Protein AF-A0A829MCY3-F1 (afdb_monomer_lite)

Secondary structure (DSSP, 8-state):
---HHHHHHHHHHHHHHSSPPPTT-HHHHHHHHHHHHHHHHHHHHHHHHHHHHHTTS-HHHHHHHHHHHHHHHHHHS-HHHH--

Radius of gyration: 16.04 Å; chains: 1; bounding box: 37×23×42 Å

Organism: NCBI:txid1335414

pLDDT: mean 86.13, std 10.14, range [57.62, 97.38]

Foldseek 3Di:
DAQLLLVQLQVVCCVVPVDGPDPPVCVSSVVSSVVQLVVLVVVVVVLVVLLVVLVPDDPVSSVVSVVVSVVCCSNRDTPVVVVD

Structure (mmCIF, N/CA/C/O backbone):
data_AF-A0A829MCY3-F1
#
_entry.id   AF-A0A829MCY3-F1
#
loop_
_atom_site.group_PDB
_atom_site.id
_atom_site.type_symbol
_atom_site.label_atom_id
_atom_site.label_alt_id
_atom_site.label_comp_id
_atom_site.label_asym_id
_atom_site.label_entity_id
_atom_site.label_seq_id
_atom_site.pdbx_PDB_ins_code
_atom_site.Cartn_x
_atom_site.Cartn_y
_atom_site.Cartn_z
_atom_site.occupancy
_atom_site.B_iso_or_equiv
_atom_site.auth_seq_id
_atom_site.auth_comp_id
_atom_site.auth_asym_id
_atom_site.auth_atom_id
_atom_site.pdbx_PDB_model_num
ATOM 1 N N . MET A 1 1 ? -13.130 3.707 -6.271 1.00 58.25 1 MET A N 1
ATOM 2 C CA . MET A 1 1 ? -12.713 2.573 -5.414 1.00 58.25 1 MET A CA 1
ATOM 3 C C . MET A 1 1 ? -12.577 3.099 -3.990 1.00 58.25 1 MET A C 1
ATOM 5 O O . MET A 1 1 ? -12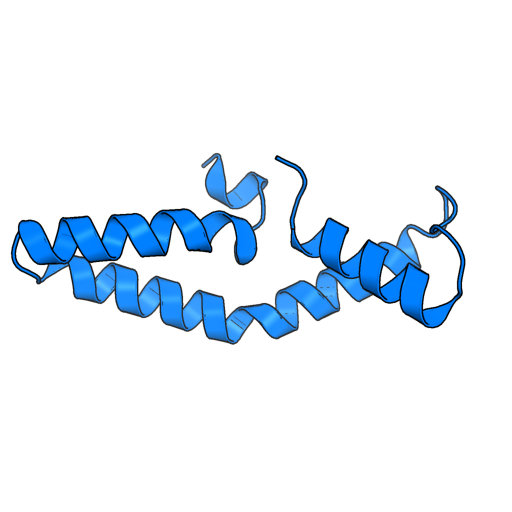.141 4.234 -3.850 1.00 58.25 1 MET A O 1
ATOM 9 N N . THR A 1 2 ? -13.009 2.361 -2.965 1.00 73.06 2 THR A N 1
ATOM 10 C CA . THR A 1 2 ? -12.905 2.807 -1.557 1.00 73.06 2 THR A CA 1
ATOM 11 C C . THR A 1 2 ? -11.442 2.789 -1.093 1.00 73.06 2 THR A C 1
ATOM 13 O O . THR A 1 2 ? -10.702 1.906 -1.521 1.00 73.06 2 THR A O 1
ATOM 16 N N . ASP A 1 3 ? -11.020 3.744 -0.249 1.00 83.06 3 ASP A N 1
ATOM 17 C CA . ASP A 1 3 ? -9.638 3.849 0.268 1.00 83.06 3 ASP A CA 1
ATOM 18 C C . ASP A 1 3 ? -9.215 2.533 0.971 1.00 83.06 3 ASP A C 1
ATOM 20 O O . ASP A 1 3 ? -9.827 2.143 1.976 1.00 83.06 3 ASP A O 1
ATOM 24 N N . PRO A 1 4 ? -8.172 1.827 0.487 1.00 83.56 4 PRO A N 1
ATOM 25 C CA . PRO A 1 4 ? -7.761 0.542 1.056 1.00 83.56 4 PRO A CA 1
ATOM 26 C C . PRO A 1 4 ? -7.288 0.594 2.511 1.00 83.56 4 PRO A C 1
ATOM 28 O O . PRO A 1 4 ? -7.434 -0.403 3.225 1.00 83.56 4 PRO A O 1
ATOM 31 N N . ALA A 1 5 ? -6.768 1.729 2.986 1.00 85.56 5 ALA A N 1
ATOM 32 C CA . ALA A 1 5 ? -6.400 1.901 4.388 1.00 85.56 5 ALA A CA 1
ATOM 33 C C . ALA A 1 5 ? -7.645 1.975 5.285 1.00 85.56 5 ALA A C 1
ATOM 35 O O . ALA A 1 5 ? -7.640 1.415 6.383 1.00 85.56 5 ALA A O 1
ATOM 36 N N . VAL A 1 6 ? -8.729 2.593 4.802 1.00 84.75 6 VAL A N 1
ATOM 37 C CA . VAL A 1 6 ? -10.027 2.615 5.499 1.00 84.75 6 VAL A CA 1
ATOM 38 C C . VAL A 1 6 ? -10.611 1.205 5.576 1.00 84.75 6 VAL A C 1
ATOM 40 O O . VAL A 1 6 ? -11.033 0.765 6.646 1.00 84.75 6 VAL A O 1
ATOM 43 N N . GLU A 1 7 ? -10.570 0.450 4.479 1.00 86.69 7 GLU A N 1
ATOM 44 C CA . GLU A 1 7 ? -11.038 -0.940 4.457 1.00 86.69 7 GLU A CA 1
ATOM 45 C C . GLU A 1 7 ? -10.204 -1.852 5.369 1.00 86.69 7 GLU A C 1
ATOM 47 O O . GLU A 1 7 ? -10.747 -2.688 6.095 1.00 86.69 7 GLU A O 1
ATOM 52 N N . ALA A 1 8 ? -8.881 -1.678 5.393 1.00 87.38 8 ALA A N 1
ATOM 53 C CA . ALA A 1 8 ? -8.007 -2.398 6.316 1.00 87.38 8 ALA A CA 1
ATOM 54 C C . ALA A 1 8 ? -8.324 -2.066 7.783 1.00 87.38 8 ALA A C 1
ATOM 56 O O . ALA A 1 8 ? -8.427 -2.975 8.610 1.00 87.38 8 ALA A O 1
ATOM 57 N N . ALA A 1 9 ? -8.546 -0.787 8.098 1.00 85.62 9 ALA A N 1
ATOM 58 C CA . ALA A 1 9 ? -8.928 -0.334 9.431 1.00 85.62 9 ALA A CA 1
ATOM 59 C C . ALA A 1 9 ? -10.260 -0.946 9.895 1.00 85.62 9 ALA A C 1
ATOM 61 O O . ALA A 1 9 ? -10.352 -1.427 11.028 1.00 85.62 9 ALA A O 1
ATOM 62 N N . ARG A 1 10 ? -11.268 -0.994 9.014 1.00 83.94 10 ARG A N 1
ATOM 63 C CA . ARG A 1 10 ? -12.561 -1.646 9.287 1.00 83.94 10 ARG A CA 1
ATOM 64 C C . ARG A 1 10 ? -12.400 -3.140 9.558 1.00 83.94 10 ARG A C 1
ATOM 66 O O . ARG A 1 10 ? -12.943 -3.643 10.540 1.00 83.94 10 ARG A O 1
ATOM 73 N N . ARG A 1 11 ? -11.606 -3.850 8.747 1.00 84.81 11 ARG A N 1
ATOM 74 C CA . ARG A 1 11 ? -11.323 -5.282 8.966 1.00 84.81 11 ARG A CA 1
ATOM 75 C C . ARG A 1 11 ? -10.645 -5.532 10.311 1.00 84.81 11 ARG A C 1
ATOM 77 O O . ARG A 1 11 ? -11.067 -6.425 11.040 1.00 84.81 11 ARG A O 1
ATOM 84 N N . ALA A 1 12 ? -9.639 -4.732 10.660 1.00 86.12 12 ALA A N 1
ATOM 85 C CA . ALA A 1 12 ? -8.941 -4.853 11.938 1.00 86.12 12 ALA A CA 1
ATOM 86 C C . ALA A 1 12 ? -9.886 -4.643 13.134 1.00 86.12 12 ALA A C 1
ATOM 88 O O . ALA A 1 12 ? -9.812 -5.378 14.116 1.00 86.12 12 ALA A O 1
ATOM 89 N N . TRP A 1 13 ? -10.812 -3.682 13.038 1.00 82.75 13 TRP A N 1
ATOM 90 C CA . TRP A 1 13 ? -11.839 -3.470 14.059 1.00 82.75 13 TRP A CA 1
ATOM 91 C C . TRP A 1 13 ? -12.747 -4.685 14.237 1.00 82.75 13 TRP A C 1
ATOM 93 O O . TRP A 1 13 ? -12.934 -5.142 15.366 1.00 82.75 13 TRP A O 1
ATOM 103 N N . ARG A 1 14 ? -13.269 -5.234 13.134 1.00 84.62 14 ARG A N 1
ATOM 104 C CA . ARG A 1 14 ? -14.162 -6.397 13.179 1.00 84.62 14 ARG A CA 1
ATOM 105 C C . ARG A 1 14 ? -13.484 -7.603 13.831 1.00 84.62 14 ARG A C 1
ATOM 107 O O . ARG A 1 14 ? -14.115 -8.299 14.616 1.00 84.62 14 ARG A O 1
ATOM 114 N N . VAL A 1 15 ? -12.196 -7.820 13.556 1.00 85.94 15 VAL A N 1
ATOM 115 C CA . VAL A 1 15 ? -11.405 -8.883 14.201 1.00 85.94 15 VAL A CA 1
ATOM 116 C C . VAL A 1 15 ? -11.244 -8.635 15.703 1.00 85.94 15 VAL A C 1
ATOM 118 O O . VAL A 1 15 ? -11.363 -9.570 16.486 1.00 85.94 15 VAL A O 1
ATOM 121 N N . GLN A 1 16 ? -10.992 -7.391 16.117 1.00 83.50 16 GLN A N 1
ATOM 122 C CA . GLN A 1 16 ? -10.782 -7.056 17.527 1.00 83.50 16 GLN A CA 1
ATOM 123 C C . GLN A 1 16 ? -12.065 -7.132 18.366 1.00 83.50 16 GLN A C 1
ATOM 125 O O . GLN A 1 16 ? -12.012 -7.521 19.529 1.00 83.50 16 GLN A O 1
ATOM 130 N N . THR A 1 17 ? -13.195 -6.701 17.807 1.00 83.69 17 THR A N 1
ATOM 131 C CA . THR A 1 17 ? -14.428 -6.440 18.572 1.00 83.69 17 THR A CA 1
ATOM 132 C C . THR A 1 17 ? -15.570 -7.399 18.253 1.00 83.69 17 THR A C 1
ATOM 134 O O . THR A 1 17 ? -16.520 -7.490 19.024 1.00 83.69 17 THR A O 1
ATOM 137 N N . GLY A 1 18 ? -15.502 -8.116 17.128 1.00 84.25 18 GLY A N 1
ATOM 138 C CA . GLY A 1 18 ? -16.592 -8.956 16.632 1.00 84.25 18 GLY A CA 1
ATOM 139 C C . GLY A 1 18 ? -17.772 -8.179 16.035 1.00 84.25 18 GLY A C 1
ATOM 140 O O . GLY A 1 18 ? -18.739 -8.805 15.606 1.00 84.25 18 GLY A O 1
ATOM 141 N N . SER A 1 19 ? -17.712 -6.845 15.975 1.00 78.31 19 SER A N 1
ATOM 142 C CA . SER A 1 19 ? -18.784 -5.983 15.468 1.00 78.31 19 SER A CA 1
ATOM 143 C C . SER A 1 19 ? -18.323 -5.108 14.301 1.00 78.31 19 SER A C 1
ATOM 145 O O . SER A 1 19 ? -17.130 -4.888 14.080 1.00 78.31 19 SER A O 1
ATOM 147 N N . GLU A 1 20 ? -19.280 -4.612 13.515 1.00 78.12 20 GLU A N 1
ATOM 148 C CA . GLU A 1 20 ? -19.001 -3.501 12.605 1.00 78.12 20 GLU A CA 1
ATOM 149 C C . GLU A 1 20 ? -18.762 -2.220 13.412 1.00 78.12 20 GLU A C 1
ATOM 151 O O . GLU A 1 20 ? -19.408 -2.034 14.448 1.00 78.12 20 GLU A O 1
ATOM 156 N N . PRO A 1 21 ? -17.875 -1.315 12.961 1.00 67.69 21 PRO A N 1
ATOM 157 C CA . PRO A 1 21 ? -17.779 0.001 13.571 1.00 67.69 21 PRO A CA 1
ATOM 158 C C . PRO A 1 21 ? -19.145 0.687 13.475 1.00 67.69 21 PRO A C 1
ATOM 160 O O . PRO A 1 21 ? -19.686 0.826 12.373 1.00 67.69 21 PRO A O 1
ATOM 163 N N . LEU A 1 22 ? -19.704 1.126 14.606 1.00 62.16 22 LEU A N 1
ATOM 164 C CA . LEU A 1 22 ? -20.849 2.034 14.577 1.00 62.16 22 LEU A CA 1
ATOM 165 C C . LEU A 1 22 ? -20.436 3.293 13.801 1.00 62.16 22 LEU A C 1
ATOM 167 O O . LEU A 1 22 ? -19.277 3.705 13.851 1.00 62.16 22 LEU A O 1
ATOM 171 N N . ALA A 1 23 ? -21.378 3.904 13.081 1.00 58.72 23 ALA A N 1
ATOM 172 C CA . ALA A 1 23 ? -21.122 5.061 12.216 1.00 58.72 23 ALA A CA 1
ATOM 173 C C . ALA A 1 23 ? -20.467 6.269 12.931 1.00 58.72 23 ALA A C 1
ATOM 175 O O . ALA A 1 23 ? -19.997 7.181 12.256 1.00 58.72 23 ALA A O 1
ATOM 176 N N . ASP A 1 24 ? -20.413 6.261 14.267 1.00 57.62 24 ASP A N 1
ATOM 177 C CA . ASP A 1 24 ? -19.887 7.342 15.105 1.00 57.62 24 ASP A CA 1
ATOM 178 C C . ASP A 1 24 ? -18.531 7.037 15.783 1.00 57.62 24 ASP A C 1
ATOM 180 O O . ASP A 1 24 ? -17.913 7.912 16.381 1.00 57.62 24 ASP A O 1
ATOM 184 N N . ASP A 1 25 ? -17.959 5.840 15.608 1.00 65.56 25 ASP A N 1
ATOM 185 C CA . ASP A 1 25 ? -16.600 5.523 16.089 1.00 65.56 25 ASP A CA 1
ATOM 186 C C . ASP A 1 25 ? -15.509 6.073 15.136 1.00 65.56 25 ASP A C 1
ATOM 188 O O . ASP A 1 25 ? -14.485 5.443 14.845 1.00 65.56 25 ASP A O 1
ATOM 192 N N . ASN A 1 26 ? -15.714 7.291 14.625 1.00 71.62 26 ASN A N 1
ATOM 193 C CA . ASN A 1 26 ? -14.837 7.961 13.660 1.00 71.62 26 ASN A CA 1
ATOM 194 C C . ASN A 1 26 ? -13.394 8.067 14.165 1.00 71.62 26 ASN A C 1
ATOM 196 O O . ASN A 1 26 ? -12.457 7.870 13.391 1.00 71.62 26 ASN A O 1
ATOM 200 N N . TYR A 1 27 ? -13.201 8.297 15.467 1.00 77.94 27 TYR A N 1
ATOM 201 C CA . TYR A 1 27 ? -11.874 8.328 16.087 1.00 77.94 27 TYR A CA 1
ATOM 202 C C . TYR A 1 27 ? -11.151 6.979 15.967 1.00 77.94 27 TYR A C 1
ATOM 204 O O . TYR A 1 27 ? -9.989 6.901 15.574 1.00 77.94 27 TYR A O 1
ATOM 212 N N . THR A 1 28 ? -11.866 5.896 16.244 1.00 78.06 28 THR A N 1
ATOM 213 C CA . THR A 1 28 ? -11.364 4.523 16.211 1.00 78.06 28 THR A CA 1
ATOM 214 C C . THR A 1 28 ? -10.939 4.103 14.803 1.00 78.06 28 THR A C 1
ATOM 216 O O . THR A 1 28 ? -9.865 3.509 14.629 1.00 78.06 28 THR A O 1
ATOM 219 N N . ILE A 1 29 ? -11.758 4.409 13.793 1.00 81.19 29 ILE A N 1
ATOM 220 C CA . ILE A 1 29 ? -11.425 4.151 12.386 1.00 81.19 29 ILE A CA 1
ATOM 221 C C . ILE A 1 29 ? -10.256 5.039 11.955 1.00 81.19 29 ILE A C 1
ATOM 223 O O . ILE A 1 29 ? -9.342 4.558 11.283 1.00 81.19 29 ILE A O 1
ATOM 227 N N . TRP A 1 30 ? -10.235 6.304 12.376 1.00 83.50 30 TRP A N 1
ATOM 228 C CA . TRP A 1 30 ? -9.166 7.249 12.062 1.00 83.50 30 TRP A CA 1
ATOM 229 C C . TRP A 1 30 ? -7.803 6.792 12.600 1.00 83.50 30 TRP A C 1
ATOM 231 O O . TRP A 1 30 ? -6.860 6.694 11.814 1.00 83.50 30 TRP A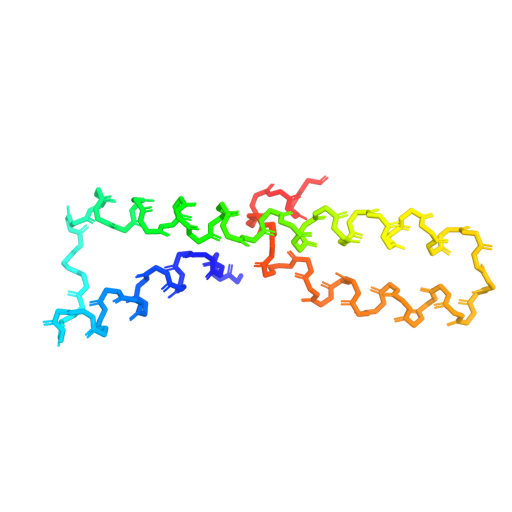 O 1
ATOM 241 N N . VAL A 1 31 ? -7.697 6.413 13.883 1.00 85.69 31 VAL A N 1
ATOM 242 C CA . VAL A 1 31 ? -6.438 5.913 14.478 1.00 85.69 31 VAL A CA 1
ATOM 243 C C . VAL A 1 31 ? -5.930 4.681 13.723 1.00 85.69 31 VAL A C 1
ATOM 245 O O . VAL A 1 31 ? -4.747 4.594 13.396 1.00 85.69 31 VAL A O 1
ATOM 248 N N . ARG A 1 32 ? -6.818 3.739 13.385 1.00 86.62 32 ARG A N 1
ATOM 249 C CA . ARG A 1 32 ? -6.450 2.532 12.622 1.00 86.62 32 ARG A CA 1
ATOM 250 C C . ARG A 1 32 ? -6.047 2.846 11.187 1.00 86.62 32 ARG A C 1
ATOM 252 O O . ARG A 1 32 ? -5.105 2.247 10.682 1.00 86.62 32 ARG A O 1
ATOM 259 N N . THR A 1 33 ? -6.715 3.803 10.549 1.00 86.19 33 THR A N 1
ATOM 260 C CA . THR A 1 33 ? -6.351 4.274 9.207 1.00 86.19 33 THR A CA 1
ATOM 261 C C . THR A 1 33 ? -4.962 4.914 9.224 1.00 86.19 33 THR A C 1
ATOM 263 O O . THR A 1 33 ? -4.167 4.669 8.320 1.00 86.19 33 THR A O 1
ATOM 266 N N . ILE A 1 34 ? -4.626 5.689 10.263 1.00 87.69 34 ILE A N 1
ATOM 267 C CA . ILE A 1 34 ? -3.274 6.233 10.452 1.00 87.69 34 ILE A CA 1
ATOM 268 C C . ILE A 1 34 ? -2.263 5.108 10.638 1.00 87.69 34 ILE A C 1
ATOM 270 O O . ILE A 1 34 ? -1.276 5.079 9.914 1.00 87.69 34 ILE A O 1
ATOM 274 N N . ALA A 1 35 ? -2.520 4.160 11.540 1.00 87.25 35 ALA A N 1
ATOM 275 C CA . ALA A 1 35 ? -1.618 3.034 11.769 1.00 87.25 35 ALA A CA 1
ATOM 276 C C . ALA A 1 35 ? -1.377 2.216 10.488 1.00 87.25 35 ALA A C 1
ATOM 278 O O . ALA A 1 35 ? -0.238 1.866 10.185 1.00 87.25 35 ALA A O 1
ATOM 279 N N . ALA A 1 36 ? -2.426 1.971 9.695 1.00 88.19 36 ALA A N 1
ATOM 280 C CA . ALA A 1 36 ? -2.308 1.313 8.398 1.00 88.19 36 ALA A CA 1
ATOM 281 C C . ALA A 1 36 ? -1.432 2.123 7.430 1.00 88.19 36 ALA A C 1
ATOM 283 O O . ALA A 1 36 ? -0.539 1.566 6.799 1.00 88.19 36 ALA A O 1
ATOM 284 N N . ARG A 1 37 ? -1.627 3.443 7.344 1.00 88.06 37 ARG A N 1
ATOM 285 C CA . ARG A 1 37 ? -0.805 4.320 6.494 1.00 88.06 37 ARG A CA 1
ATOM 286 C C . ARG A 1 37 ? 0.658 4.357 6.936 1.00 88.06 37 ARG A C 1
ATOM 288 O O . ARG A 1 37 ? 1.536 4.294 6.084 1.00 88.06 37 ARG A O 1
ATOM 295 N N . GLU A 1 38 ? 0.923 4.417 8.239 1.00 88.44 38 GLU A N 1
ATOM 296 C CA . GLU A 1 38 ? 2.279 4.338 8.797 1.00 88.44 38 GLU A CA 1
ATOM 297 C C . GLU A 1 38 ? 2.955 3.012 8.433 1.00 88.44 38 GLU A C 1
ATOM 299 O O . GLU A 1 38 ? 4.083 3.013 7.944 1.00 88.44 38 GLU A O 1
ATOM 304 N N . ALA A 1 39 ? 2.246 1.889 8.575 1.00 89.00 39 ALA A N 1
ATOM 305 C CA . ALA A 1 39 ? 2.759 0.571 8.208 1.00 89.00 39 ALA A CA 1
ATOM 306 C C . ALA A 1 39 ? 3.069 0.437 6.705 1.00 89.00 39 ALA A C 1
ATOM 308 O O . ALA A 1 39 ? 3.955 -0.324 6.324 1.00 89.00 39 ALA A O 1
ATOM 309 N N . LEU A 1 40 ? 2.364 1.182 5.847 1.00 90.38 40 LEU A N 1
ATOM 310 C CA . LEU A 1 40 ? 2.559 1.170 4.395 1.00 90.38 40 LEU A CA 1
ATOM 311 C C . LEU A 1 40 ? 3.665 2.122 3.909 1.00 90.38 40 LEU A C 1
ATOM 313 O O . LEU A 1 40 ? 4.072 2.012 2.750 1.00 90.38 40 LEU A O 1
ATOM 317 N N . LYS A 1 41 ? 4.197 3.019 4.755 1.00 89.31 41 LYS A N 1
ATOM 318 C CA . LYS A 1 41 ? 5.270 3.957 4.368 1.00 89.31 41 LYS A CA 1
ATOM 319 C C . LYS A 1 41 ? 6.489 3.277 3.730 1.00 89.31 41 LYS A C 1
ATOM 321 O O . LYS A 1 41 ? 6.882 3.731 2.657 1.00 89.31 41 LYS A O 1
ATOM 326 N N . PRO A 1 42 ? 7.042 2.173 4.272 1.00 92.94 42 PRO A N 1
ATOM 327 C CA . PRO A 1 42 ? 8.205 1.524 3.661 1.00 92.94 42 PRO A CA 1
ATOM 328 C C . PRO A 1 42 ? 7.908 0.965 2.262 1.00 92.94 42 PRO A C 1
ATOM 330 O O . PRO A 1 42 ? 8.757 0.992 1.367 1.00 92.94 42 PRO A O 1
ATOM 333 N N . ILE A 1 43 ? 6.677 0.487 2.041 1.00 93.12 43 ILE A N 1
ATOM 334 C CA . ILE A 1 43 ? 6.234 0.006 0.726 1.00 93.12 43 ILE A CA 1
ATOM 335 C C . ILE A 1 43 ? 6.084 1.188 -0.233 1.00 93.12 43 ILE A C 1
ATOM 337 O O . ILE A 1 43 ? 6.493 1.092 -1.387 1.00 93.12 43 ILE A O 1
ATOM 341 N N . ARG A 1 44 ? 5.561 2.323 0.241 1.00 92.31 44 ARG A N 1
ATOM 342 C CA . ARG A 1 44 ? 5.466 3.560 -0.544 1.00 92.31 44 ARG A CA 1
ATOM 343 C C . ARG A 1 44 ? 6.837 4.094 -0.953 1.00 92.31 44 ARG A C 1
ATOM 345 O O . ARG A 1 44 ? 7.017 4.460 -2.109 1.00 92.31 44 ARG A O 1
ATOM 352 N N . GLU A 1 45 ? 7.807 4.099 -0.049 1.00 94.88 45 GLU A N 1
ATOM 353 C CA . GLU A 1 45 ? 9.193 4.477 -0.356 1.00 94.88 45 GLU A CA 1
ATOM 354 C C . GLU A 1 45 ? 9.805 3.544 -1.408 1.00 94.88 45 GLU A C 1
ATOM 356 O O . GLU A 1 45 ? 10.395 4.004 -2.388 1.00 94.88 45 GLU A O 1
ATOM 361 N N . SER A 1 46 ? 9.588 2.235 -1.258 1.00 96.00 46 SER A N 1
ATOM 362 C CA . SER A 1 46 ? 10.043 1.229 -2.223 1.00 96.00 46 SER A CA 1
ATOM 363 C C . SER A 1 46 ? 9.382 1.407 -3.593 1.00 96.00 46 SER A C 1
ATOM 365 O O . SER A 1 46 ? 10.060 1.365 -4.615 1.00 96.00 46 SER A O 1
ATOM 367 N N . HIS A 1 47 ? 8.073 1.673 -3.635 1.00 96.25 47 HIS A N 1
ATOM 368 C CA . HIS A 1 47 ? 7.333 1.960 -4.868 1.00 96.25 47 HIS A CA 1
ATOM 369 C C . HIS A 1 47 ? 7.892 3.190 -5.589 1.00 96.25 47 HIS A C 1
ATOM 371 O O . HIS A 1 47 ? 8.171 3.128 -6.787 1.00 96.25 47 HIS A O 1
ATOM 377 N N . GLN A 1 48 ? 8.138 4.282 -4.862 1.00 95.00 48 GLN A N 1
ATOM 378 C CA . GLN A 1 48 ? 8.732 5.497 -5.424 1.00 95.00 48 GLN A CA 1
ATOM 379 C C . GLN A 1 48 ? 10.143 5.248 -5.958 1.00 95.00 48 GLN A C 1
ATOM 381 O O . GLN A 1 48 ? 10.503 5.764 -7.017 1.00 95.00 48 GLN A O 1
ATOM 386 N N . HIS A 1 49 ? 10.948 4.467 -5.238 1.00 96.50 49 HIS A N 1
ATOM 387 C CA . HIS A 1 49 ? 12.286 4.088 -5.675 1.00 96.50 49 HIS A CA 1
ATOM 388 C C . HIS A 1 49 ? 12.244 3.266 -6.971 1.00 96.50 49 HIS A C 1
ATOM 390 O O . HIS A 1 49 ? 12.897 3.632 -7.948 1.00 96.50 49 HIS A O 1
ATOM 396 N N . LEU A 1 50 ? 11.412 2.224 -7.018 1.00 96.44 50 LEU A N 1
ATOM 397 C CA . LEU A 1 50 ? 11.245 1.363 -8.191 1.00 96.44 50 LEU A CA 1
ATOM 398 C C . LEU A 1 50 ? 10.678 2.120 -9.397 1.00 96.44 50 LEU A C 1
ATOM 400 O O . LEU A 1 50 ? 11.127 1.901 -10.518 1.00 96.44 50 LEU A O 1
ATOM 404 N N . THR A 1 51 ? 9.756 3.059 -9.172 1.00 95.44 51 THR A N 1
ATOM 405 C CA . THR A 1 51 ? 9.228 3.942 -10.226 1.00 95.44 51 THR A CA 1
ATOM 406 C C . THR A 1 51 ? 10.342 4.786 -10.848 1.00 95.44 51 THR A C 1
ATOM 408 O O . THR A 1 51 ? 10.414 4.915 -12.067 1.00 95.44 51 THR A O 1
ATOM 411 N N . LYS A 1 52 ? 11.252 5.336 -10.031 1.00 96.06 52 LYS A N 1
ATOM 412 C CA . LYS A 1 52 ? 12.408 6.098 -10.532 1.00 96.06 52 LYS A CA 1
ATOM 413 C C . LYS A 1 52 ? 13.384 5.218 -11.307 1.00 96.06 52 LYS A C 1
ATOM 415 O O . LYS A 1 52 ? 13.888 5.657 -12.336 1.00 96.06 52 LYS A O 1
ATOM 420 N N . MET A 1 53 ? 13.646 4.003 -10.822 1.00 95.56 53 MET A N 1
ATOM 421 C CA . MET A 1 53 ? 14.523 3.050 -11.507 1.00 95.56 53 MET A CA 1
ATOM 422 C C . MET A 1 53 ? 13.972 2.642 -12.873 1.00 95.56 53 MET A C 1
ATOM 424 O O . MET A 1 53 ? 14.729 2.618 -13.838 1.00 95.56 53 MET A O 1
ATOM 428 N N . ALA A 1 54 ? 12.660 2.393 -12.970 1.00 94.38 54 ALA A N 1
ATOM 429 C CA . ALA A 1 54 ? 12.021 1.960 -14.210 1.00 94.38 54 ALA A CA 1
ATOM 430 C C . ALA A 1 54 ? 12.321 2.909 -15.381 1.00 94.38 54 ALA A C 1
ATOM 432 O O . ALA A 1 54 ? 12.527 2.453 -16.500 1.00 94.38 54 ALA A O 1
ATOM 433 N N . SER A 1 55 ? 12.396 4.221 -15.139 1.00 90.88 55 SER A N 1
ATOM 434 C CA . SER A 1 55 ? 12.678 5.229 -16.173 1.00 90.88 55 SER A CA 1
ATOM 435 C C . SER A 1 55 ? 14.019 5.049 -16.900 1.00 90.88 55 SER A C 1
ATOM 437 O O . SER A 1 55 ? 14.194 5.624 -17.971 1.00 90.88 55 SER A O 1
ATOM 439 N N . GLY A 1 56 ? 14.968 4.299 -16.331 1.00 93.44 56 GLY A N 1
ATOM 440 C CA . GLY A 1 56 ? 16.254 3.978 -16.962 1.00 93.44 56 GLY A CA 1
ATOM 441 C C . GLY A 1 56 ? 16.270 2.659 -17.741 1.00 93.44 56 GLY A C 1
ATOM 442 O O . GLY A 1 56 ? 17.292 2.326 -18.337 1.00 93.44 56 GLY A O 1
ATOM 443 N N . GLU A 1 57 ? 15.174 1.902 -17.729 1.00 96.81 57 GLU A N 1
ATOM 444 C CA . GLU A 1 57 ? 15.102 0.552 -18.287 1.00 96.81 57 GLU A CA 1
ATOM 445 C C . GLU A 1 57 ? 14.667 0.525 -19.759 1.00 96.81 57 GLU A C 1
ATOM 447 O O . GLU A 1 57 ? 14.117 1.480 -20.310 1.00 96.81 57 GLU A O 1
ATOM 452 N N . SER A 1 58 ? 14.879 -0.623 -20.411 1.00 97.38 58 SER A N 1
ATOM 453 C CA . SER A 1 58 ? 14.340 -0.870 -21.756 1.00 97.38 58 SER A CA 1
ATOM 454 C C . SER A 1 58 ? 12.805 -0.814 -21.778 1.00 97.38 58 SER A C 1
ATOM 456 O O . SER A 1 58 ? 12.155 -1.165 -20.792 1.00 97.38 58 SER A O 1
ATOM 458 N N . ILE A 1 59 ? 12.213 -0.451 -22.924 1.00 96.06 59 ILE A N 1
ATOM 459 C CA . ILE A 1 59 ? 10.750 -0.301 -23.070 1.00 96.06 59 ILE A CA 1
ATOM 460 C C . ILE A 1 59 ? 9.971 -1.524 -22.544 1.00 96.06 59 ILE A C 1
ATOM 462 O O . ILE A 1 59 ? 9.062 -1.320 -21.740 1.00 96.06 59 ILE A O 1
ATOM 466 N N . PRO A 1 60 ? 10.308 -2.785 -22.901 1.00 97.00 60 PRO A N 1
ATOM 467 C CA . PRO A 1 60 ? 9.559 -3.941 -22.404 1.00 97.00 60 PRO A CA 1
ATOM 468 C C . PRO A 1 60 ? 9.624 -4.100 -20.879 1.00 97.00 60 PRO A C 1
ATOM 470 O O . PRO A 1 60 ? 8.622 -4.436 -20.247 1.00 97.00 60 PRO A O 1
ATOM 473 N N . VAL A 1 61 ? 10.792 -3.833 -20.284 1.00 96.50 61 VAL A N 1
ATOM 474 C CA . VAL A 1 61 ? 11.003 -3.918 -18.831 1.00 96.50 61 VAL A CA 1
ATOM 475 C C . VAL A 1 61 ? 10.234 -2.807 -18.121 1.00 96.50 61 VAL A C 1
ATOM 477 O O . VAL A 1 61 ? 9.478 -3.093 -17.194 1.00 96.50 61 VAL A O 1
ATOM 480 N N . TRP A 1 62 ? 10.339 -1.568 -18.607 1.00 96.88 62 TRP A N 1
ATOM 481 C CA . TRP A 1 62 ? 9.575 -0.431 -18.095 1.00 96.88 62 TRP A CA 1
ATOM 482 C C . TRP A 1 62 ? 8.069 -0.710 -18.119 1.00 96.88 62 TRP A C 1
ATOM 484 O O . TRP A 1 62 ? 7.394 -0.517 -17.109 1.00 96.88 62 TRP A O 1
ATOM 494 N N . THR A 1 63 ? 7.536 -1.232 -19.229 1.00 97.00 63 THR A N 1
ATOM 495 C CA . THR A 1 63 ? 6.107 -1.559 -19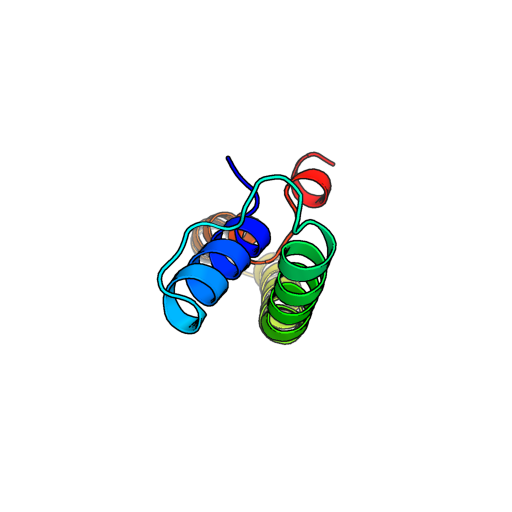.348 1.00 97.00 63 THR A CA 1
ATOM 496 C C . THR A 1 63 ? 5.673 -2.589 -18.306 1.00 97.00 63 THR A C 1
ATOM 498 O O . THR A 1 63 ? 4.647 -2.398 -17.652 1.00 97.00 63 THR A O 1
ATOM 501 N N . GLY A 1 64 ? 6.456 -3.655 -18.108 1.00 96.75 64 GLY A N 1
ATOM 502 C CA . GLY A 1 64 ? 6.169 -4.670 -17.092 1.00 96.75 64 GLY A CA 1
ATOM 503 C C . GLY A 1 64 ? 6.216 -4.112 -15.667 1.00 96.75 64 GLY A C 1
ATOM 504 O O . GLY A 1 64 ? 5.301 -4.349 -14.876 1.00 96.75 64 GLY A O 1
ATOM 505 N N . MET A 1 65 ? 7.240 -3.317 -15.348 1.00 97.31 65 MET A N 1
ATOM 506 C CA . MET A 1 65 ? 7.377 -2.670 -14.040 1.00 97.31 65 MET A CA 1
ATOM 507 C C . MET A 1 65 ? 6.212 -1.722 -13.756 1.00 97.31 65 MET A C 1
ATOM 509 O O . MET A 1 65 ? 5.597 -1.806 -12.693 1.00 97.31 65 MET A O 1
ATOM 513 N N . MET A 1 66 ? 5.866 -0.856 -14.711 1.00 97.19 66 MET A N 1
ATOM 514 C CA . MET A 1 66 ? 4.777 0.104 -14.545 1.00 97.19 66 MET A CA 1
ATOM 515 C C . MET A 1 66 ? 3.417 -0.579 -14.411 1.00 97.19 66 MET A C 1
ATOM 517 O O . MET A 1 66 ? 2.594 -0.115 -13.626 1.00 97.19 66 MET A O 1
ATOM 521 N N . ALA A 1 67 ? 3.184 -1.705 -15.093 1.00 96.69 67 ALA A N 1
ATOM 522 C CA . ALA A 1 67 ? 1.962 -2.486 -14.905 1.00 96.69 67 ALA A CA 1
ATOM 523 C C . ALA A 1 67 ? 1.793 -2.933 -13.442 1.00 96.69 67 ALA A C 1
ATOM 525 O O . ALA A 1 67 ? 0.722 -2.757 -12.863 1.00 96.69 67 ALA A O 1
ATOM 526 N N . VAL A 1 68 ? 2.857 -3.443 -12.813 1.00 95.94 68 VAL A N 1
ATOM 527 C CA . VAL A 1 68 ? 2.831 -3.860 -11.401 1.00 95.94 68 VAL A CA 1
ATOM 528 C C . VAL A 1 68 ? 2.713 -2.655 -10.465 1.00 95.94 68 VAL A C 1
ATOM 530 O O . VAL A 1 68 ? 1.876 -2.649 -9.562 1.00 95.94 68 VAL A O 1
ATOM 533 N N . LEU A 1 69 ? 3.518 -1.613 -10.682 1.00 95.50 69 LEU A N 1
ATOM 534 C CA . LEU A 1 69 ? 3.532 -0.416 -9.836 1.00 95.50 69 LEU A CA 1
ATOM 535 C C . LEU A 1 69 ? 2.183 0.316 -9.849 1.00 95.50 69 LEU A C 1
ATOM 537 O O . LEU A 1 69 ? 1.759 0.814 -8.806 1.00 95.50 69 LEU A O 1
ATOM 541 N N . ASN A 1 70 ? 1.478 0.328 -10.982 1.00 94.06 70 ASN A N 1
ATOM 542 C CA . ASN A 1 70 ? 0.144 0.920 -11.091 1.00 94.06 70 ASN A CA 1
ATOM 543 C C . ASN A 1 70 ? -0.922 0.109 -10.341 1.00 94.06 70 ASN A C 1
ATOM 545 O O . ASN A 1 70 ? -1.835 0.695 -9.767 1.00 94.06 70 ASN A O 1
ATOM 549 N N . VAL A 1 71 ? -0.796 -1.221 -10.289 1.00 93.56 71 VAL A N 1
ATOM 550 C CA . VAL A 1 71 ? -1.682 -2.078 -9.479 1.00 93.56 71 VAL A CA 1
ATOM 551 C C . VAL A 1 71 ? -1.450 -1.860 -7.981 1.00 93.56 71 VAL A C 1
ATOM 553 O O . VAL A 1 71 ? -2.400 -1.885 -7.200 1.00 93.56 71 VAL A O 1
ATOM 556 N N . LEU A 1 72 ? -0.202 -1.623 -7.569 1.00 91.81 72 LEU A N 1
ATOM 557 C CA . LEU A 1 72 ? 0.141 -1.389 -6.165 1.00 91.81 72 LEU A CA 1
ATOM 558 C C . LEU A 1 72 ? -0.222 0.017 -5.684 1.00 91.81 72 LEU A C 1
ATOM 560 O O . LEU A 1 72 ? -0.576 0.165 -4.518 1.00 91.81 72 LEU A O 1
ATOM 564 N N . ALA A 1 73 ? -0.164 1.026 -6.556 1.00 92.25 73 ALA A N 1
ATOM 565 C CA . ALA A 1 73 ? -0.428 2.424 -6.220 1.00 92.25 73 ALA A CA 1
ATOM 566 C C . ALA A 1 7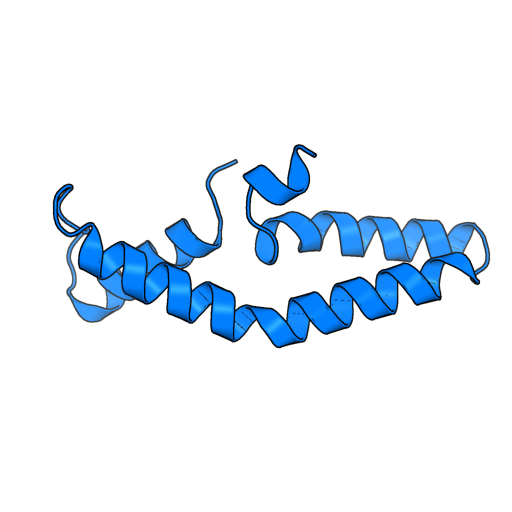3 ? -1.693 2.642 -5.354 1.00 92.25 73 ALA A C 1
ATOM 568 O O . ALA A 1 73 ? -1.568 3.225 -4.273 1.00 92.25 73 ALA A O 1
ATOM 569 N N . PRO A 1 74 ? -2.887 2.127 -5.708 1.00 89.44 74 PRO A N 1
ATOM 570 C CA . PRO A 1 74 ? -4.072 2.314 -4.873 1.00 89.44 74 PRO A CA 1
ATOM 571 C C . PRO A 1 74 ? -3.973 1.732 -3.464 1.00 89.44 74 PRO A C 1
ATOM 573 O O . PRO A 1 74 ? -4.700 2.172 -2.584 1.00 89.44 74 PRO A O 1
ATOM 576 N N . LEU A 1 75 ? -3.101 0.751 -3.229 1.00 87.25 75 LEU A N 1
ATOM 577 C CA . LEU A 1 75 ? -2.969 0.092 -1.931 1.00 87.25 75 LEU A CA 1
ATOM 578 C C . LEU A 1 75 ? -2.119 0.892 -0.938 1.00 87.25 75 LEU A C 1
ATOM 580 O O . LEU A 1 75 ? -2.190 0.625 0.257 1.00 87.25 75 LEU A O 1
ATOM 584 N N . ILE A 1 76 ? -1.304 1.830 -1.424 1.00 90.38 76 ILE A N 1
ATOM 585 C CA . ILE A 1 76 ? -0.277 2.543 -0.641 1.00 90.38 76 ILE A CA 1
ATOM 586 C C . ILE A 1 76 ? -0.438 4.069 -0.666 1.00 90.38 76 ILE A C 1
ATOM 588 O O . ILE A 1 76 ? 0.132 4.761 0.182 1.00 90.38 76 ILE A O 1
ATOM 592 N N . TYR A 1 77 ? -1.206 4.595 -1.619 1.00 86.19 77 TYR A N 1
ATOM 593 C CA . TYR A 1 77 ? -1.588 6.002 -1.707 1.00 86.19 77 TYR A CA 1
ATOM 594 C C . TYR A 1 77 ? -3.052 6.173 -1.324 1.00 86.19 77 TYR A C 1
ATOM 596 O O . TYR A 1 77 ? -3.865 5.265 -1.499 1.00 86.19 77 TYR A O 1
ATOM 604 N N . LYS A 1 78 ? -3.403 7.355 -0.818 1.00 83.44 78 LYS A N 1
ATOM 605 C CA . LYS A 1 78 ? -4.813 7.707 -0.650 1.00 83.44 78 LYS A CA 1
ATOM 606 C C . LYS A 1 78 ? -5.457 7.930 -2.013 1.00 83.44 78 LYS A C 1
ATOM 608 O O . LYS A 1 78 ? -4.781 8.355 -2.950 1.00 83.44 78 LYS A O 1
ATOM 613 N N . THR A 1 79 ? -6.767 7.731 -2.101 1.00 77.50 79 THR A N 1
ATOM 614 C CA . THR A 1 79 ? -7.519 7.982 -3.337 1.00 77.50 79 THR A CA 1
ATOM 615 C C . THR A 1 79 ? -7.302 9.409 -3.853 1.00 77.50 79 THR A C 1
ATOM 617 O O . THR A 1 79 ? -7.052 9.592 -5.039 1.00 77.50 79 THR A O 1
ATOM 620 N N . GLU A 1 80 ? -7.257 10.412 -2.970 1.00 76.31 80 GLU A N 1
ATOM 621 C CA . GLU A 1 80 ? -7.048 11.817 -3.355 1.00 76.31 80 GLU A CA 1
ATOM 622 C C . GLU A 1 80 ? -5.634 12.103 -3.889 1.00 76.31 80 GLU A C 1
ATOM 624 O O . GLU A 1 80 ? -5.414 13.104 -4.567 1.00 76.31 80 GLU A O 1
ATOM 629 N N . GLU A 1 81 ? -4.652 11.256 -3.566 1.00 76.62 81 GLU A N 1
ATOM 630 C CA . GLU A 1 81 ? -3.284 11.374 -4.087 1.00 76.62 81 GLU A CA 1
ATOM 631 C C . GLU A 1 81 ? -3.146 10.786 -5.497 1.00 76.62 81 GLU A C 1
ATOM 633 O O . GLU A 1 81 ? -2.180 11.106 -6.181 1.00 76.62 81 GLU A O 1
ATOM 638 N N . LEU A 1 82 ? -4.0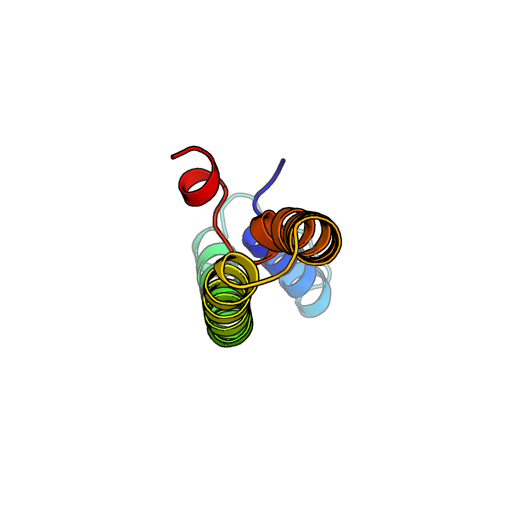87 9.937 -5.923 1.00 73.62 82 LEU A N 1
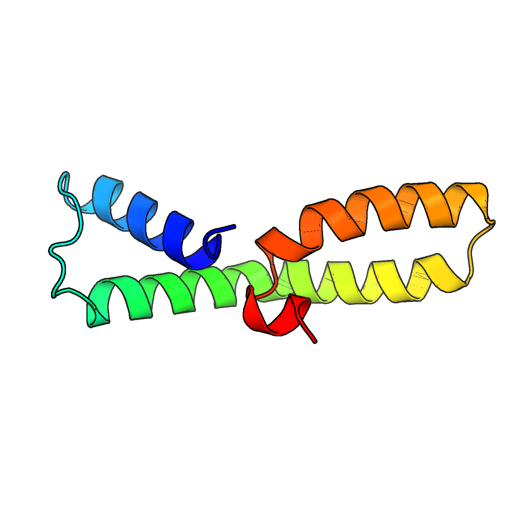ATOM 639 C CA . LEU A 1 82 ? -4.085 9.266 -7.229 1.00 73.62 82 LEU A CA 1
ATOM 640 C C . LEU A 1 82 ? -4.894 10.021 -8.288 1.00 73.62 82 LEU A C 1
ATOM 642 O O . LEU A 1 82 ? -4.717 9.781 -9.477 1.00 73.62 82 LEU A O 1
ATOM 646 N N . GLU A 1 83 ? -5.798 10.902 -7.860 1.00 73.50 83 GLU A N 1
ATOM 647 C CA . GLU A 1 83 ? -6.635 11.738 -8.733 1.00 73.50 83 GLU A CA 1
ATOM 648 C C . GLU A 1 83 ? -5.969 13.079 -9.109 1.00 73.50 83 GLU A C 1
ATOM 650 O O . GLU A 1 83 ? -6.579 13.900 -9.796 1.00 73.50 83 GLU A O 1
ATOM 655 N N . ARG A 1 84 ? -4.732 13.313 -8.653 1.00 58.00 84 ARG A N 1
ATOM 656 C CA . ARG A 1 84 ? -3.901 14.488 -8.967 1.00 58.00 84 ARG A CA 1
ATOM 657 C C . ARG A 1 84 ? -2.861 14.176 -10.030 1.00 58.00 84 ARG A C 1
ATOM 659 O O . ARG A 1 84 ? -2.603 15.094 -10.838 1.00 58.00 84 ARG A O 1
#

Sequence (84 aa):
MTDPAVEAARRAWRVQTGSEPLADDNYTIWVRTIAAREALKPIRESHQHLTKMASGESIPVWTGMMAVLNVLAPLIYKTEELER